Protein AF-A0A939HSP4-F1 (afdb_monomer)

Solvent-accessible surface area (backbone atoms only — not comparable to full-atom values): 3959 Å² total; per-residue (Å²): 100,77,49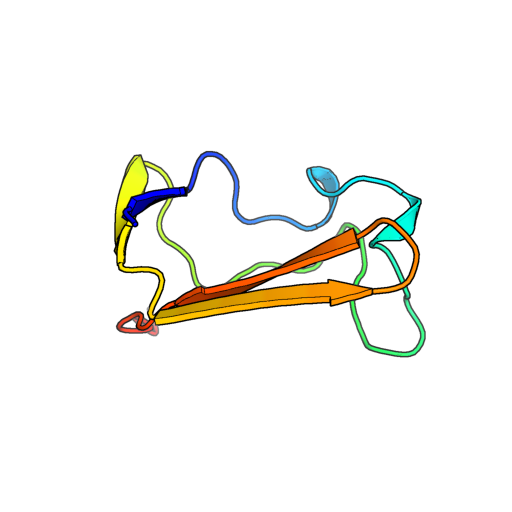,66,34,85,70,40,44,32,68,78,49,61,74,89,70,52,38,68,94,80,62,35,35,55,83,34,70,52,87,55,60,66,73,41,74,36,53,46,81,47,75,49,76,56,98,93,40,84,47,72,43,63,73,76,85,70,80,86,127

Mean predicted aligned error: 4.76 Å

Secondary structure (DSSP, 8-state):
-EEE-S--BGGGS-GGG-BGGGTB-TT-B-S--TT-EEEEEEEEEETTEEEEEE-------

Sequence (61 aa):
MKIRCIANTGDTLPENYLDPRVGYTKELKFPLTIGKEYAVYALYRWQGQVWYYIWGVVKSS

Structure (mmCIF, N/CA/C/O backbone):
data_AF-A0A939HSP4-F1
#
_entry.id   AF-A0A939HSP4-F1
#
loop_
_atom_site.group_PDB
_atom_site.id
_atom_site.type_symbol
_atom_site.label_atom_id
_atom_site.label_alt_id
_atom_site.label_comp_id
_atom_site.label_asym_id
_atom_site.label_entity_id
_atom_site.label_seq_id
_atom_site.pdbx_PDB_ins_code
_atom_site.Cartn_x
_atom_site.Cartn_y
_atom_site.Cartn_z
_atom_site.occupancy
_atom_site.B_iso_or_equiv
_atom_site.auth_seq_id
_atom_site.auth_comp_id
_atom_site.auth_asym_id
_atom_site.auth_atom_id
_atom_site.pdbx_PDB_model_num
ATOM 1 N N . MET A 1 1 ? -14.074 -7.268 -2.325 1.00 90.44 1 MET A N 1
ATOM 2 C CA . MET A 1 1 ? -13.007 -7.869 -1.485 1.00 90.44 1 MET A CA 1
ATOM 3 C C . MET A 1 1 ? -12.566 -6.845 -0.441 1.00 90.44 1 MET A C 1
ATOM 5 O O . MET A 1 1 ? -12.621 -5.658 -0.746 1.00 90.44 1 MET A O 1
ATOM 9 N N . LYS A 1 2 ? -12.165 -7.265 0.767 1.00 91.88 2 LYS A N 1
ATOM 10 C CA . LYS A 1 2 ? -11.576 -6.378 1.790 1.00 91.88 2 LYS A CA 1
ATOM 11 C C . LYS A 1 2 ? -10.126 -6.778 2.050 1.00 91.88 2 LYS A C 1
ATOM 13 O O . LYS A 1 2 ? -9.823 -7.967 2.015 1.00 91.88 2 LYS A O 1
ATOM 18 N N . ILE A 1 3 ? -9.264 -5.803 2.321 1.00 92.44 3 ILE A N 1
ATOM 19 C CA . ILE A 1 3 ? -7.869 -6.020 2.734 1.00 92.44 3 ILE A CA 1
ATOM 20 C C . ILE A 1 3 ? -7.577 -5.234 4.010 1.00 92.44 3 ILE A C 1
ATOM 22 O O . ILE A 1 3 ? -8.177 -4.182 4.231 1.00 92.44 3 ILE A O 1
ATOM 26 N N . ARG A 1 4 ? -6.645 -5.718 4.833 1.00 94.38 4 ARG A N 1
ATOM 27 C CA . ARG A 1 4 ? -6.168 -5.021 6.034 1.00 94.38 4 ARG A CA 1
ATOM 28 C C . ARG A 1 4 ? -4.756 -4.499 5.798 1.00 94.38 4 ARG A C 1
ATOM 30 O O . ARG A 1 4 ? -3.894 -5.254 5.360 1.00 94.38 4 ARG A O 1
ATOM 37 N N . CYS A 1 5 ? -4.514 -3.228 6.104 1.00 93.19 5 CYS A N 1
ATOM 38 C CA . CYS A 1 5 ? -3.164 -2.666 6.063 1.00 93.19 5 CYS A CA 1
ATOM 39 C C . CYS A 1 5 ? -2.356 -3.201 7.256 1.00 93.19 5 CYS A C 1
ATOM 41 O O . CYS A 1 5 ? -2.729 -2.964 8.402 1.00 93.19 5 CYS A O 1
ATOM 43 N N . ILE A 1 6 ? -1.281 -3.946 6.995 1.00 95.19 6 ILE A N 1
ATOM 44 C CA . ILE A 1 6 ? -0.384 -4.490 8.036 1.00 95.19 6 ILE A CA 1
ATOM 45 C C . ILE A 1 6 ? 0.904 -3.672 8.188 1.00 95.19 6 ILE A C 1
ATOM 47 O O . ILE A 1 6 ? 1.498 -3.657 9.258 1.00 95.19 6 ILE A O 1
ATOM 51 N N . ALA A 1 7 ? 1.289 -2.958 7.132 1.00 94.50 7 ALA A N 1
ATOM 52 C CA . ALA A 1 7 ? 2.389 -2.011 7.081 1.00 94.50 7 ALA A CA 1
ATOM 53 C C . ALA A 1 7 ? 2.082 -0.956 6.008 1.00 94.50 7 ALA A C 1
ATOM 55 O O . ALA A 1 7 ? 1.262 -1.193 5.114 1.00 94.50 7 ALA A O 1
ATOM 56 N N . ASN A 1 8 ? 2.697 0.218 6.121 1.00 93.50 8 ASN A N 1
ATOM 57 C CA . ASN A 1 8 ? 2.466 1.354 5.227 1.00 93.50 8 ASN A CA 1
ATOM 58 C C . ASN A 1 8 ? 3.769 2.034 4.780 1.00 93.50 8 ASN A C 1
ATOM 60 O O . ASN A 1 8 ? 3.747 3.189 4.364 1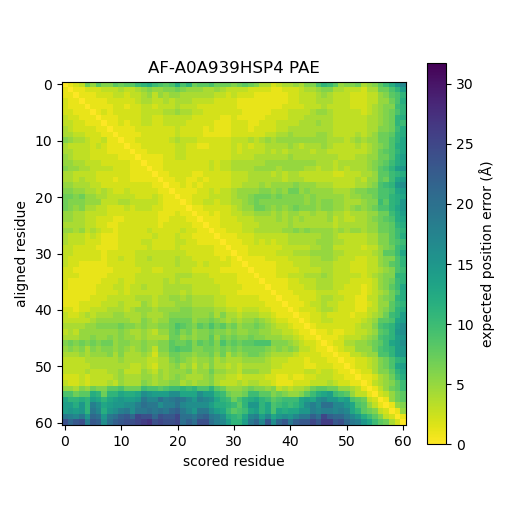.00 93.50 8 ASN A O 1
ATOM 64 N N . THR A 1 9 ? 4.891 1.327 4.853 1.00 95.25 9 THR A N 1
ATOM 65 C CA . THR A 1 9 ? 6.215 1.811 4.461 1.00 95.25 9 THR A CA 1
ATOM 66 C C . THR A 1 9 ? 6.797 0.944 3.349 1.00 95.25 9 THR A C 1
ATOM 68 O O . THR A 1 9 ? 6.505 -0.251 3.256 1.00 95.25 9 THR A O 1
ATOM 71 N N . GLY A 1 10 ? 7.582 1.555 2.463 1.00 92.75 10 GLY A N 1
ATOM 72 C CA . GLY A 1 10 ? 8.142 0.891 1.290 1.00 92.75 10 GLY A CA 1
ATOM 73 C C . GLY A 1 10 ? 9.128 -0.229 1.619 1.00 92.75 10 GLY A C 1
ATOM 74 O O . GLY A 1 10 ? 9.255 -1.169 0.846 1.00 92.75 10 GLY A O 1
ATOM 75 N N . ASP A 1 11 ? 9.785 -0.188 2.777 1.00 95.00 11 ASP A N 1
ATOM 76 C CA . ASP A 1 11 ? 10.663 -1.252 3.287 1.00 95.00 11 ASP A CA 1
ATOM 77 C C . ASP A 1 11 ? 9.955 -2.603 3.488 1.00 95.00 11 ASP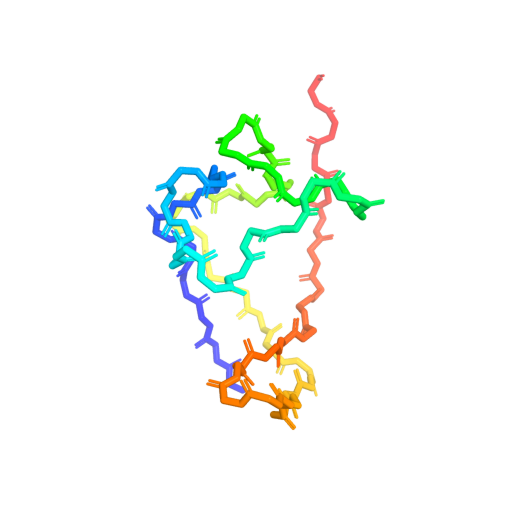 A C 1
ATOM 79 O O . ASP A 1 11 ? 10.606 -3.646 3.481 1.00 95.00 11 ASP A O 1
ATOM 83 N N . THR A 1 12 ? 8.626 -2.591 3.617 1.00 94.00 12 THR A N 1
ATOM 84 C CA . THR A 1 12 ? 7.794 -3.799 3.707 1.00 94.00 12 THR A CA 1
ATOM 85 C C . THR A 1 12 ? 7.320 -4.324 2.352 1.00 94.00 12 THR A C 1
ATOM 87 O O . THR A 1 12 ? 6.682 -5.379 2.291 1.00 94.00 12 THR A O 1
ATOM 90 N N . LEU A 1 13 ? 7.624 -3.618 1.257 1.00 90.25 13 LEU A N 1
ATOM 91 C CA . LEU A 1 13 ? 7.345 -4.097 -0.092 1.00 90.25 13 LEU A CA 1
ATOM 92 C C . LEU A 1 13 ? 8.373 -5.153 -0.519 1.00 90.25 13 LEU A C 1
ATOM 94 O O . LEU A 1 13 ? 9.554 -5.047 -0.183 1.00 90.25 13 LEU A O 1
ATOM 98 N N . PRO A 1 14 ? 7.964 -6.138 -1.335 1.00 89.69 14 PRO A N 1
ATOM 99 C CA . PRO A 1 14 ? 8.910 -7.001 -2.030 1.00 89.69 14 PRO A CA 1
ATOM 100 C C . PRO A 1 14 ? 9.855 -6.185 -2.928 1.00 89.69 14 PRO A C 1
ATOM 102 O O . PRO A 1 14 ? 9.438 -5.196 -3.530 1.00 89.69 14 PRO A O 1
ATOM 105 N N . GLU A 1 15 ? 11.110 -6.618 -3.080 1.00 90.31 15 GLU A N 1
ATOM 106 C CA . GLU A 1 15 ? 12.125 -5.858 -3.833 1.00 90.31 15 GLU A CA 1
ATOM 107 C C . GLU A 1 15 ? 11.713 -5.543 -5.273 1.00 90.31 15 GLU A C 1
ATOM 109 O O . GLU A 1 15 ? 11.999 -4.461 -5.772 1.00 90.31 15 GLU A O 1
ATOM 114 N N . ASN A 1 16 ? 10.982 -6.445 -5.931 1.00 89.75 16 ASN A N 1
ATOM 115 C CA . ASN A 1 16 ? 10.518 -6.229 -7.298 1.00 89.75 16 ASN A CA 1
ATOM 116 C C . ASN A 1 16 ? 9.454 -5.125 -7.421 1.00 89.75 16 ASN A C 1
ATOM 118 O O . ASN A 1 16 ? 9.204 -4.692 -8.537 1.00 89.75 16 ASN A O 1
ATOM 122 N N . TYR A 1 17 ? 8.822 -4.687 -6.326 1.00 89.31 17 TYR A N 1
ATOM 123 C CA . TYR A 1 17 ? 7.901 -3.540 -6.302 1.00 89.31 17 TYR A CA 1
ATOM 124 C C . TYR A 1 17 ? 8.615 -2.199 -6.106 1.00 89.31 17 TYR A C 1
ATOM 126 O O . TYR A 1 17 ? 7.992 -1.151 -6.278 1.00 89.31 17 TYR A O 1
ATOM 134 N N . LEU A 1 18 ? 9.893 -2.217 -5.726 1.00 91.75 18 LEU A N 1
ATOM 135 C CA . LEU A 1 18 ? 10.680 -1.007 -5.563 1.00 91.75 18 LEU A CA 1
ATOM 136 C C . LEU A 1 18 ? 11.177 -0.545 -6.931 1.00 91.75 18 LEU A C 1
ATOM 138 O O . LEU A 1 18 ? 11.903 -1.250 -7.627 1.00 91.75 18 LEU A O 1
ATOM 142 N N . ASP A 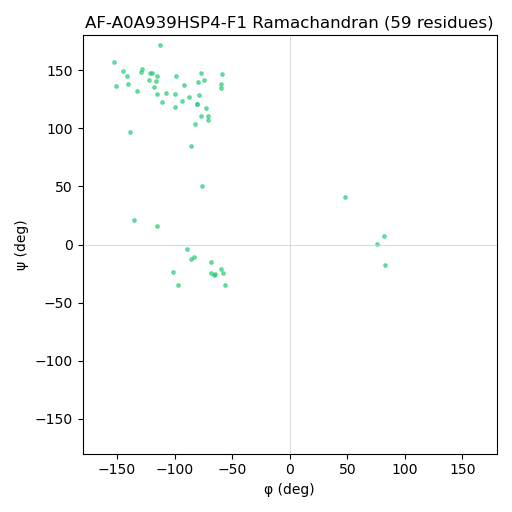1 19 ? 10.802 0.672 -7.298 1.00 91.31 19 ASP A N 1
ATOM 143 C CA . ASP A 1 19 ? 11.315 1.355 -8.474 1.00 91.31 19 ASP A CA 1
ATOM 144 C C . ASP A 1 19 ? 11.574 2.824 -8.114 1.00 91.31 19 ASP A C 1
ATOM 146 O O . ASP A 1 19 ? 10.659 3.660 -8.139 1.00 91.31 19 ASP A O 1
ATOM 150 N N . PRO A 1 20 ? 12.831 3.166 -7.772 1.00 91.12 20 PRO A N 1
ATOM 151 C CA . PRO A 1 20 ? 13.207 4.531 -7.428 1.00 91.12 20 PRO A CA 1
ATOM 152 C C . PRO A 1 20 ? 12.914 5.549 -8.535 1.00 91.12 20 PRO A C 1
ATOM 154 O O . PRO A 1 20 ? 12.711 6.723 -8.236 1.00 91.12 20 PRO A O 1
ATOM 157 N N . ARG A 1 21 ? 12.834 5.123 -9.805 1.00 92.19 21 ARG A N 1
ATOM 158 C CA . ARG A 1 21 ? 12.567 6.017 -10.947 1.00 92.19 21 ARG A CA 1
ATOM 159 C C . ARG A 1 21 ? 11.146 6.575 -10.928 1.00 92.19 21 ARG A C 1
ATOM 161 O O . ARG A 1 21 ? 10.900 7.631 -11.501 1.00 92.19 21 ARG A O 1
ATOM 168 N N . VAL A 1 22 ? 10.223 5.869 -10.274 1.00 89.19 22 VAL A N 1
ATOM 169 C CA . VAL A 1 22 ? 8.817 6.267 -10.100 1.00 89.19 22 VAL A CA 1
ATOM 170 C C . VAL A 1 22 ? 8.462 6.519 -8.627 1.00 89.19 22 VAL A C 1
ATOM 172 O O . VAL A 1 22 ? 7.288 6.599 -8.279 1.00 89.19 22 VAL A O 1
ATOM 175 N N . GLY A 1 23 ? 9.468 6.671 -7.757 1.00 89.38 23 GLY A N 1
ATOM 176 C CA . GLY A 1 23 ? 9.289 7.061 -6.354 1.00 89.38 23 GLY A CA 1
ATOM 177 C C . GLY A 1 23 ? 8.904 5.932 -5.392 1.00 89.38 23 GLY A C 1
ATOM 178 O O . GLY A 1 23 ? 8.635 6.203 -4.224 1.00 89.38 23 GLY A O 1
ATOM 179 N N . TYR A 1 24 ? 8.906 4.672 -5.839 1.00 90.38 24 TYR A N 1
ATOM 180 C CA . TYR A 1 24 ? 8.704 3.514 -4.964 1.00 90.38 24 TYR A CA 1
ATOM 181 C C . TYR A 1 24 ? 10.038 3.099 -4.340 1.00 90.38 24 TYR A C 1
ATOM 183 O O . TYR A 1 24 ? 10.743 2.238 -4.861 1.00 90.38 24 TYR A O 1
ATOM 191 N N . THR A 1 25 ? 10.404 3.744 -3.233 1.00 95.44 25 THR A N 1
ATOM 192 C CA . THR A 1 25 ? 11.625 3.451 -2.463 1.00 95.44 25 THR A CA 1
ATOM 193 C C . THR A 1 25 ? 11.292 2.861 -1.093 1.00 95.44 25 THR A C 1
ATOM 195 O O . THR A 1 25 ? 10.130 2.839 -0.689 1.00 95.44 25 THR A O 1
ATOM 198 N N . LYS A 1 26 ? 12.302 2.391 -0.348 1.00 94.69 26 LYS A N 1
ATOM 199 C CA . LYS A 1 26 ? 12.103 1.843 1.006 1.00 94.69 26 LYS A CA 1
ATOM 200 C C . LYS A 1 26 ? 11.622 2.903 2.004 1.00 94.69 26 LYS A C 1
ATOM 202 O O . LYS A 1 26 ? 10.926 2.588 2.963 1.00 94.69 26 LYS A O 1
ATOM 207 N N . GLU A 1 27 ? 11.951 4.164 1.751 1.00 95.06 27 GLU A N 1
ATOM 208 C CA . GLU A 1 27 ? 11.601 5.315 2.585 1.00 95.06 27 GLU A CA 1
ATOM 209 C C . GLU A 1 27 ? 10.184 5.842 2.301 1.00 95.06 27 GLU A C 1
ATOM 211 O O . GLU A 1 27 ? 9.671 6.668 3.061 1.00 95.06 27 GLU A O 1
ATOM 216 N N . LEU A 1 28 ? 9.540 5.373 1.223 1.00 93.62 28 LEU A N 1
ATOM 217 C CA . LEU A 1 28 ? 8.188 5.780 0.853 1.00 93.62 28 LEU A CA 1
ATOM 218 C C . LEU A 1 28 ? 7.200 5.447 1.977 1.00 93.62 28 LEU A C 1
ATOM 220 O O . LEU A 1 28 ? 7.179 4.332 2.498 1.00 93.62 28 LEU A O 1
ATOM 224 N N . LYS A 1 29 ? 6.324 6.401 2.306 1.00 94.00 29 LYS A N 1
ATOM 225 C CA . LYS A 1 29 ? 5.197 6.197 3.223 1.00 94.00 29 LYS A CA 1
ATOM 226 C C . LYS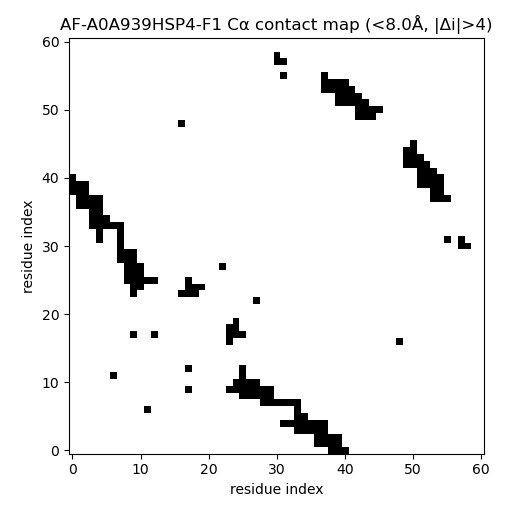 A 1 29 ? 3.882 6.258 2.462 1.00 94.00 29 LYS A C 1
ATOM 228 O O . LYS A 1 29 ? 3.555 7.269 1.845 1.00 94.00 29 LYS A O 1
ATOM 233 N N . PHE A 1 30 ? 3.107 5.187 2.548 1.00 90.06 30 PHE A N 1
ATOM 234 C CA . PHE A 1 30 ? 1.760 5.123 2.009 1.00 90.06 30 PHE A CA 1
ATOM 235 C C . PHE A 1 30 ? 0.779 5.823 2.957 1.00 90.06 30 PHE A C 1
ATOM 237 O O . PHE A 1 30 ? 0.852 5.619 4.172 1.00 90.06 30 PHE A O 1
ATOM 244 N N . PRO A 1 31 ? -0.198 6.585 2.436 1.00 89.81 31 PRO A N 1
ATOM 245 C CA . PRO A 1 31 ? -1.224 7.251 3.238 1.00 89.81 31 PRO A CA 1
ATOM 246 C C . PRO A 1 31 ? -2.308 6.263 3.716 1.00 89.81 31 PRO A C 1
ATOM 248 O O . PRO A 1 31 ? -3.506 6.484 3.543 1.00 89.81 31 PRO A O 1
ATOM 251 N N . LEU A 1 32 ? -1.888 5.141 4.302 1.00 89.69 32 LEU A N 1
ATOM 252 C CA . LEU A 1 32 ? -2.742 4.073 4.808 1.00 89.69 32 LEU A CA 1
ATOM 253 C C . LEU A 1 32 ? -2.557 3.925 6.317 1.00 89.69 32 LEU A C 1
ATOM 255 O O . LEU A 1 32 ? -1.444 3.918 6.836 1.00 89.69 32 LEU A O 1
ATOM 259 N N . THR A 1 33 ? -3.670 3.786 7.030 1.00 93.31 33 THR A N 1
ATOM 260 C CA . THR A 1 33 ? -3.701 3.468 8.461 1.00 93.31 33 THR A CA 1
ATOM 261 C C . THR A 1 33 ? -3.503 1.968 8.689 1.00 93.31 33 THR A C 1
ATOM 263 O O . THR A 1 33 ? -4.328 1.173 8.231 1.00 93.31 33 THR A O 1
ATOM 266 N N . ILE A 1 34 ? -2.458 1.595 9.433 1.00 94.44 34 ILE A N 1
ATOM 267 C CA . ILE A 1 34 ? -2.205 0.214 9.875 1.00 94.44 34 ILE A CA 1
ATOM 268 C C . ILE A 1 34 ? -3.388 -0.285 10.722 1.00 94.44 34 ILE A C 1
ATOM 270 O O . ILE A 1 34 ? -3.957 0.457 11.520 1.00 94.44 34 ILE A O 1
ATOM 274 N N . GLY A 1 35 ? -3.798 -1.534 10.513 1.00 95.56 35 GLY A N 1
ATOM 275 C CA . GLY A 1 35 ? -4.938 -2.180 11.169 1.00 95.56 35 GLY A CA 1
ATOM 276 C C . GLY A 1 35 ? -6.300 -1.872 10.538 1.00 95.56 35 GLY A C 1
ATOM 277 O O . GLY A 1 35 ? -7.246 -2.631 10.746 1.00 95.56 35 GLY A O 1
ATOM 278 N N . LYS A 1 36 ? -6.415 -0.815 9.723 1.00 94.19 36 LYS A N 1
ATOM 279 C CA . LYS A 1 36 ? -7.668 -0.469 9.041 1.00 94.19 36 LYS A CA 1
ATOM 280 C C . LYS A 1 36 ? -7.949 -1.414 7.873 1.00 94.19 36 LYS A C 1
ATOM 282 O O . LYS A 1 36 ? -7.045 -1.798 7.126 1.00 94.19 36 LYS A O 1
ATOM 287 N N . GLU A 1 37 ? -9.225 -1.747 7.706 1.00 95.06 37 GLU A N 1
ATOM 288 C CA . GLU A 1 37 ? -9.726 -2.482 6.547 1.00 95.06 37 GLU A CA 1
ATOM 289 C C . GLU A 1 37 ? -10.184 -1.527 5.441 1.00 95.06 37 GLU A C 1
ATOM 291 O O . GLU A 1 37 ? -10.862 -0.530 5.698 1.00 95.06 37 GLU A O 1
ATOM 296 N N . TYR A 1 38 ? -9.829 -1.858 4.202 1.00 92.81 38 TYR A N 1
ATOM 297 C CA . TYR A 1 38 ? -10.177 -1.100 3.005 1.00 92.81 38 TYR A CA 1
ATOM 298 C C . TYR A 1 38 ? -10.943 -1.984 2.024 1.00 92.81 38 TYR A C 1
ATOM 300 O O . TYR A 1 38 ? -10.633 -3.167 1.854 1.00 92.81 38 TYR A O 1
ATOM 308 N N . ALA A 1 39 ? -11.942 -1.400 1.364 1.00 94.19 39 ALA A N 1
ATOM 309 C CA . ALA A 1 39 ? -12.641 -2.041 0.259 1.00 94.19 39 ALA A CA 1
ATOM 310 C C . ALA A 1 39 ? -11.797 -1.940 -1.017 1.00 94.19 39 ALA A C 1
ATOM 312 O O . ALA A 1 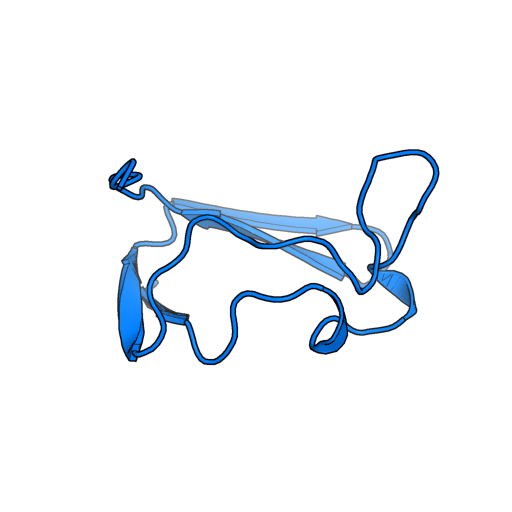39 ? -11.357 -0.850 -1.386 1.00 94.19 39 ALA A O 1
ATOM 313 N N . VAL A 1 40 ? -11.589 -3.075 -1.686 1.00 93.56 40 VAL A N 1
ATOM 314 C CA . VAL A 1 40 ? -10.906 -3.146 -2.983 1.00 93.56 40 VAL A CA 1
ATOM 315 C C . VAL A 1 40 ? -11.940 -3.084 -4.099 1.00 93.56 40 VAL A C 1
ATOM 317 O O . VAL A 1 40 ? -12.848 -3.920 -4.141 1.00 93.56 40 VAL A O 1
ATOM 320 N N . TYR A 1 41 ? -11.773 -2.112 -4.992 1.00 93.38 41 TYR A N 1
ATOM 321 C CA . TYR A 1 41 ? -12.677 -1.828 -6.111 1.00 93.38 41 TYR A CA 1
ATOM 322 C C . TYR A 1 41 ? -12.208 -2.462 -7.415 1.00 93.38 41 TYR A C 1
ATOM 324 O O . TYR A 1 41 ? -13.024 -2.919 -8.209 1.00 93.38 41 TYR A O 1
ATOM 332 N N . ALA A 1 42 ? -10.896 -2.522 -7.621 1.00 91.81 42 ALA A N 1
ATOM 333 C CA . ALA A 1 42 ? -10.296 -3.176 -8.770 1.00 91.81 42 ALA A CA 1
ATOM 334 C C . ALA A 1 42 ? -8.981 -3.836 -8.365 1.00 91.81 42 ALA A C 1
ATOM 336 O O . ALA A 1 42 ? -8.288 -3.371 -7.459 1.00 91.81 42 ALA A O 1
ATOM 337 N N . LEU A 1 43 ? -8.654 -4.925 -9.049 1.00 91.88 43 LEU A N 1
ATOM 338 C CA . LEU A 1 43 ? -7.400 -5.644 -8.912 1.00 91.88 43 LEU A CA 1
ATOM 339 C C . LEU A 1 43 ? -6.865 -5.906 -10.313 1.00 91.88 43 LEU A C 1
ATOM 341 O O . LEU A 1 43 ? -7.611 -6.364 -11.177 1.00 91.88 43 LEU A O 1
ATOM 345 N N . TYR A 1 44 ? -5.589 -5.618 -10.535 1.00 91.50 44 TYR A N 1
ATOM 346 C CA . TYR A 1 44 ? -4.917 -5.932 -11.788 1.00 91.50 44 TYR A CA 1
ATOM 347 C C . TYR A 1 44 ? -3.609 -6.667 -11.508 1.00 91.50 44 TYR A C 1
ATOM 349 O O . TYR A 1 44 ? -2.969 -6.475 -10.473 1.00 91.50 44 TYR A O 1
ATOM 357 N N . ARG A 1 45 ? -3.232 -7.558 -12.425 1.00 91.50 45 ARG A N 1
ATOM 358 C CA . ARG A 1 45 ? -1.974 -8.301 -12.363 1.00 91.50 45 ARG A CA 1
ATOM 359 C C . ARG A 1 45 ? -1.098 -7.897 -13.531 1.00 91.50 45 ARG A C 1
ATOM 361 O O . ARG A 1 45 ? -1.553 -7.939 -14.670 1.00 91.50 45 ARG A O 1
ATOM 368 N N . TRP A 1 46 ? 0.151 -7.550 -13.258 1.00 86.06 46 TRP A N 1
ATOM 369 C CA . TRP A 1 46 ? 1.117 -7.183 -14.289 1.00 86.06 46 TRP A CA 1
ATOM 370 C C . TRP A 1 46 ? 2.529 -7.538 -13.834 1.00 86.06 46 TRP A C 1
ATOM 372 O O . TRP A 1 46 ? 2.856 -7.338 -12.672 1.00 86.06 46 TRP A O 1
ATOM 382 N N . GLN A 1 47 ? 3.340 -8.126 -14.719 1.00 85.94 47 GLN A N 1
ATOM 383 C CA . GLN A 1 47 ? 4.730 -8.530 -14.434 1.00 85.94 47 GLN A CA 1
ATOM 384 C C . GLN A 1 47 ? 4.923 -9.314 -13.113 1.00 85.94 47 GLN A C 1
ATOM 386 O O . GLN A 1 47 ? 5.871 -9.096 -12.367 1.00 85.94 47 GLN A O 1
ATOM 391 N N . GLY A 1 48 ? 4.002 -10.232 -12.792 1.00 84.50 48 GLY A N 1
ATOM 392 C CA . GLY A 1 48 ? 4.065 -11.022 -11.552 1.00 84.50 48 GLY A CA 1
ATOM 393 C C . GLY A 1 48 ? 3.663 -10.261 -10.281 1.00 84.50 48 GLY A C 1
ATOM 394 O O . GLY A 1 48 ? 3.635 -10.851 -9.206 1.00 84.50 48 GLY A O 1
ATOM 395 N N . GLN A 1 49 ? 3.289 -8.989 -10.404 1.00 86.75 49 GLN A N 1
ATOM 396 C CA . GLN A 1 49 ? 2.804 -8.146 -9.320 1.00 86.75 49 GLN A CA 1
ATOM 397 C C . GLN A 1 49 ? 1.279 -8.085 -9.319 1.00 86.75 49 GLN A C 1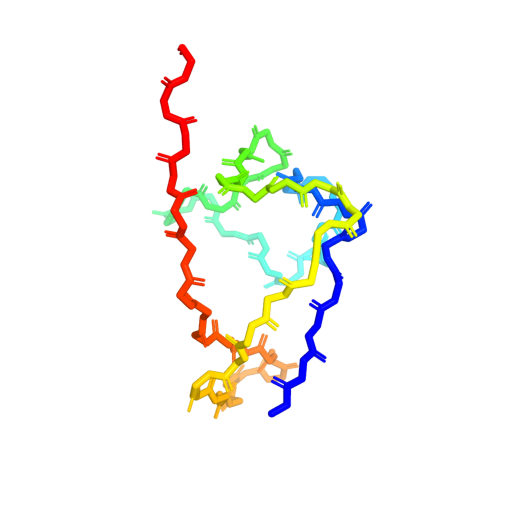
ATOM 399 O O . G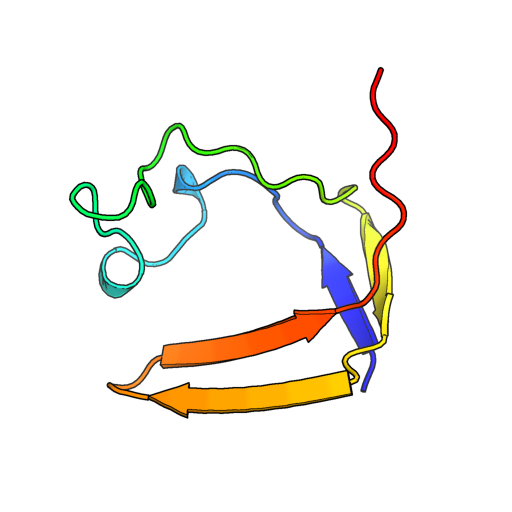LN A 1 49 ? 0.621 -8.088 -10.363 1.00 86.75 49 GLN A O 1
ATOM 404 N N . VAL A 1 50 ? 0.718 -8.012 -8.120 1.00 88.31 50 VAL A N 1
ATOM 405 C CA . VAL A 1 50 ? -0.677 -7.673 -7.861 1.00 88.31 50 VAL A CA 1
ATOM 406 C C . VAL A 1 50 ? -0.758 -6.213 -7.450 1.00 88.31 50 VAL A C 1
ATOM 408 O O . VAL A 1 50 ? -0.077 -5.775 -6.523 1.00 88.31 50 VAL A O 1
ATOM 411 N N . TRP A 1 51 ? -1.650 -5.495 -8.109 1.00 87.81 51 TRP A N 1
ATOM 412 C CA . TRP A 1 51 ? -1.995 -4.121 -7.811 1.00 87.81 51 TRP A CA 1
ATOM 413 C C . TRP A 1 51 ? -3.481 -4.037 -7.506 1.00 87.81 51 TRP A C 1
ATOM 415 O O . TRP A 1 51 ? -4.289 -4.786 -8.061 1.00 87.81 51 TRP A O 1
ATOM 425 N N . TYR A 1 52 ? -3.855 -3.124 -6.622 1.00 89.75 52 TYR A N 1
ATOM 426 C CA . TYR A 1 52 ? -5.236 -2.971 -6.201 1.00 89.75 52 TYR A CA 1
ATOM 427 C C . TYR A 1 52 ? -5.591 -1.503 -6.022 1.00 89.75 52 TYR A C 1
ATOM 429 O O . TYR A 1 52 ? -4.788 -0.695 -5.562 1.00 89.75 52 TYR A O 1
ATOM 437 N N . TYR A 1 53 ? -6.832 -1.179 -6.360 1.00 90.12 53 TYR A N 1
ATOM 438 C CA . TYR A 1 53 ? -7.422 0.126 -6.123 1.00 90.12 53 TYR A CA 1
ATOM 439 C C . TYR A 1 53 ? -8.289 0.058 -4.875 1.00 90.12 53 TYR A C 1
ATOM 441 O O . TYR A 1 53 ? -9.274 -0.686 -4.819 1.00 90.12 53 TYR A O 1
ATOM 449 N N . ILE A 1 54 ? -7.911 0.849 -3.878 1.00 90.94 54 ILE A N 1
ATOM 450 C CA . ILE A 1 54 ? -8.667 1.055 -2.647 1.00 90.94 54 ILE A CA 1
ATOM 451 C C . ILE A 1 54 ? -9.106 2.509 -2.562 1.00 90.94 54 ILE A C 1
ATOM 453 O O . ILE A 1 54 ? -8.352 3.418 -2.899 1.00 90.94 54 ILE A O 1
ATOM 457 N N . TRP A 1 55 ? -10.327 2.727 -2.086 1.00 80.94 55 TRP A N 1
ATOM 458 C CA . TRP A 1 55 ? -10.774 4.059 -1.696 1.00 80.94 55 TRP A CA 1
ATOM 459 C C . TRP A 1 55 ? -10.394 4.303 -0.235 1.00 80.94 55 TRP A C 1
ATOM 461 O O . TRP A 1 55 ? -10.720 3.498 0.643 1.00 80.94 55 TRP A O 1
ATOM 471 N N . GLY A 1 56 ? -9.701 5.407 0.037 1.00 71.00 56 GLY A N 1
ATOM 472 C CA . GLY A 1 56 ? -9.255 5.771 1.376 1.00 71.00 56 GLY A CA 1
ATOM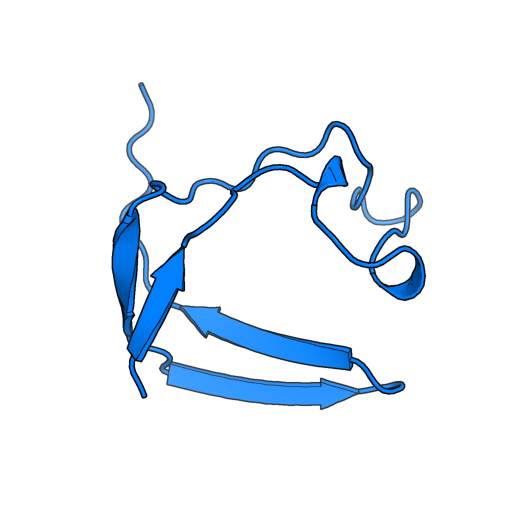 473 C C . GLY A 1 56 ? -9.382 7.268 1.622 1.00 71.00 56 GLY A C 1
ATOM 474 O O . GLY A 1 56 ? -9.045 8.077 0.766 1.00 71.00 56 GLY A O 1
ATOM 475 N N . VAL A 1 57 ? -9.856 7.639 2.813 1.00 60.56 57 VAL A N 1
ATOM 476 C CA . VAL A 1 57 ? -9.764 9.018 3.307 1.00 60.56 57 VAL A CA 1
ATOM 477 C C . VAL A 1 57 ? -8.332 9.236 3.784 1.00 60.56 57 VAL A C 1
ATOM 479 O O . VAL A 1 57 ? -7.930 8.648 4.791 1.00 60.56 57 VAL A O 1
ATOM 482 N N . VAL A 1 58 ? -7.573 10.056 3.060 1.00 58.38 58 VAL A N 1
ATOM 483 C CA . VAL A 1 58 ? -6.261 10.537 3.501 1.00 58.38 58 VAL A CA 1
ATOM 484 C C . VAL A 1 58 ? -6.508 11.525 4.638 1.00 58.38 58 VAL A C 1
ATOM 486 O O . VAL A 1 58 ? -7.066 12.596 4.418 1.00 58.38 58 VAL A O 1
ATOM 489 N N . LYS A 1 59 ? -6.146 11.164 5.873 1.00 48.59 59 LYS A N 1
ATOM 490 C CA . LYS A 1 59 ? -6.064 12.151 6.955 1.00 48.59 59 LYS A CA 1
ATOM 491 C C . LYS A 1 59 ? -4.708 12.842 6.833 1.00 48.59 59 LYS A C 1
ATOM 493 O O . LYS A 1 59 ? -3.697 12.237 7.171 1.00 48.59 59 LYS A O 1
ATOM 498 N N . SER A 1 60 ? -4.693 14.070 6.321 1.00 47.56 60 SER A N 1
ATOM 499 C CA . SER A 1 60 ? -3.556 14.977 6.489 1.00 47.56 60 SER A CA 1
ATOM 500 C C . SER A 1 60 ? -3.528 15.418 7.952 1.00 47.56 60 SER A C 1
ATOM 502 O O . SER A 1 60 ? -4.429 16.134 8.394 1.00 47.56 60 SER A O 1
ATOM 504 N N . SER A 1 61 ? -2.566 14.901 8.710 1.00 46.72 61 SER A N 1
ATOM 505 C CA . SER A 1 61 ? -2.187 15.402 10.036 1.00 46.72 61 SER A CA 1
ATOM 506 C C . SER A 1 61 ? -1.266 16.602 9.909 1.00 46.72 61 SER A C 1
ATOM 508 O O . SER A 1 61 ? -0.358 16.499 9.052 1.00 46.72 61 SER A O 1
#

Foldseek 3Di:
DKDAAQAFFLLPDDPVQADVVVPSDRRDGHLDDHGDMWDWDDWDDDPNDIDTDTDDDRDDD

Radius of gyration: 12.15 Å; Cα contacts (8 Å, |Δi|>4): 92; chains: 1; bounding box: 26×26×26 Å

pLDDT: mean 87.98, std 11.44, range [46.72, 95.56]